Protein AF-A0A0B7BDD9-F1 (afdb_monomer)

Foldseek 3Di:
DPDPVVVVVVVVVVVCVVPQDDVQDPPDDDLCDPVLVVLVVLLVVLVVVCVVPVDPVSVVSNVVSVVVSVVSSVVSNVVSVCVRPVVD

Nearest PDB structures (foldseek):
  2ic6-assembly1_A  TM=5.319E-01  e=2.901E+00  Orthohantavirus sinnombreense
  8glt-assembly1_0  TM=6.213E-01  e=7.617E+00  synthetic construct
  4fi5-assembly1_A  TM=5.443E-01  e=7.617E+00  Hantaan virus 76-118
  8wtc-assembly2_D  TM=3.677E-01  e=8.594E+00  Bacillus subtilis subsp. subtilis str. 168

Structure (mmCIF, N/CA/C/O backbone):
data_AF-A0A0B7BDD9-F1
#
_entry.id   AF-A0A0B7BDD9-F1
#
loop_
_atom_site.group_PDB
_atom_site.id
_atom_site.type_symbol
_atom_site.label_atom_id
_atom_site.label_alt_id
_atom_site.label_comp_id
_atom_site.label_asym_id
_atom_site.label_entity_id
_atom_site.label_seq_id
_atom_site.pdbx_PDB_ins_code
_atom_site.Cartn_x
_atom_site.Cartn_y
_atom_site.Cartn_z
_atom_site.occupancy
_atom_site.B_iso_or_equiv
_atom_site.auth_seq_id
_atom_site.auth_comp_id
_atom_site.auth_asym_id
_atom_site.auth_atom_id
_atom_site.pdbx_PDB_model_num
ATOM 1 N N . MET A 1 1 ? -20.601 2.017 -29.329 1.00 56.62 1 MET A N 1
ATOM 2 C CA . MET A 1 1 ? -20.226 1.950 -27.901 1.00 56.62 1 MET A CA 1
ATOM 3 C C . MET A 1 1 ? -18.842 1.339 -27.805 1.00 56.62 1 MET A C 1
ATOM 5 O O . MET A 1 1 ? -18.653 0.247 -28.330 1.00 56.62 1 MET A O 1
ATOM 9 N N . ARG A 1 2 ? -17.863 2.047 -27.228 1.00 63.25 2 ARG A N 1
ATOM 10 C CA . ARG A 1 2 ? -16.596 1.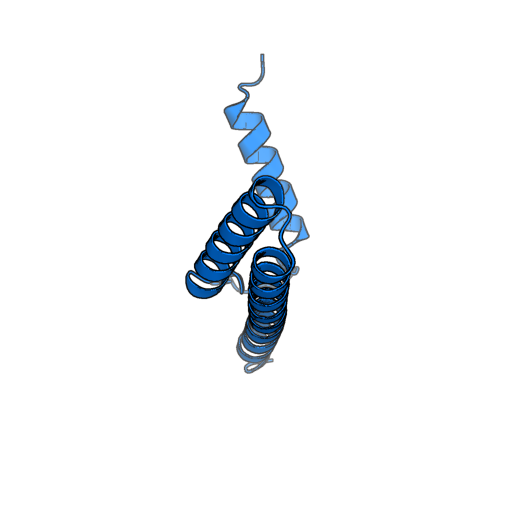412 -26.837 1.00 63.25 2 ARG A CA 1
ATOM 11 C C . ARG A 1 2 ? -16.913 0.453 -25.689 1.00 63.25 2 ARG A C 1
ATOM 13 O O . ARG A 1 2 ? -17.766 0.763 -24.862 1.00 63.25 2 ARG A O 1
ATOM 20 N N . SER A 1 3 ? -16.340 -0.750 -25.704 1.00 85.38 3 SER A N 1
ATOM 21 C CA . SER A 1 3 ? -16.579 -1.681 -24.602 1.00 85.38 3 SER A CA 1
ATOM 22 C C . SER A 1 3 ? -15.825 -1.181 -23.374 1.00 85.38 3 SER A C 1
ATOM 24 O O . SER A 1 3 ? -14.683 -0.736 -23.481 1.00 85.38 3 SER A O 1
ATOM 26 N N . LEU A 1 4 ? -16.459 -1.282 -22.210 1.00 87.19 4 LEU A N 1
ATOM 27 C CA . LEU A 1 4 ? -15.890 -0.848 -20.932 1.00 87.19 4 LEU A CA 1
ATOM 28 C C . LEU A 1 4 ? -14.547 -1.547 -20.639 1.00 87.19 4 LEU A C 1
ATOM 30 O O . LEU A 1 4 ? -13.623 -0.954 -20.095 1.00 87.19 4 LEU A O 1
ATOM 34 N N . ALA A 1 5 ? -14.399 -2.789 -21.109 1.00 85.81 5 ALA A N 1
ATOM 35 C CA . ALA A 1 5 ? -13.147 -3.538 -21.049 1.00 85.81 5 ALA A CA 1
ATOM 36 C C . ALA A 1 5 ? -12.018 -2.900 -21.879 1.00 85.81 5 ALA A C 1
ATOM 38 O O . ALA A 1 5 ? -10.865 -2.923 -21.458 1.00 85.81 5 ALA A O 1
ATOM 39 N N . LYS A 1 6 ? -12.332 -2.320 -23.046 1.00 87.94 6 LYS A N 1
ATOM 40 C CA . LYS A 1 6 ? -11.344 -1.638 -23.895 1.00 87.94 6 LYS A CA 1
ATOM 41 C C . LYS A 1 6 ? -10.834 -0.358 -23.240 1.00 87.94 6 LYS A C 1
ATOM 43 O O . LYS A 1 6 ? -9.635 -0.113 -23.257 1.00 87.94 6 LYS A O 1
ATOM 48 N N . GLU A 1 7 ? -11.735 0.413 -22.640 1.00 92.06 7 GLU A N 1
ATOM 49 C CA . GLU A 1 7 ? -11.390 1.661 -21.949 1.00 92.06 7 GLU A CA 1
ATOM 50 C C . GLU A 1 7 ? -10.549 1.397 -20.696 1.00 92.06 7 GLU A C 1
ATOM 52 O O . GLU A 1 7 ? -9.556 2.082 -20.462 1.00 92.06 7 GLU A O 1
ATOM 57 N N . LEU A 1 8 ? -10.882 0.348 -19.936 1.00 90.56 8 LEU A N 1
ATOM 58 C CA . LEU A 1 8 ? -10.082 -0.074 -18.788 1.00 90.56 8 LEU A CA 1
ATOM 59 C C . LEU A 1 8 ? -8.676 -0.522 -19.211 1.00 90.56 8 LEU A C 1
ATOM 61 O O . LEU A 1 8 ? -7.693 -0.142 -18.580 1.00 90.56 8 LEU A O 1
ATOM 65 N N . LEU A 1 9 ? -8.569 -1.300 -20.292 1.00 91.69 9 LEU A N 1
ATOM 66 C CA . LEU A 1 9 ? -7.278 -1.750 -20.809 1.00 91.69 9 LEU A CA 1
ATOM 67 C C . LEU A 1 9 ? -6.413 -0.566 -21.270 1.00 91.69 9 LEU A C 1
ATOM 69 O O . LEU A 1 9 ? -5.229 -0.511 -20.947 1.00 91.69 9 LEU A O 1
ATOM 73 N N . GLU A 1 10 ? -6.999 0.399 -21.983 1.00 91.56 10 GLU A N 1
ATOM 74 C CA . GLU A 1 10 ? -6.308 1.626 -22.401 1.00 91.56 10 GLU A CA 1
ATOM 75 C C . GLU A 1 10 ? -5.832 2.447 -21.196 1.00 91.56 10 GLU A C 1
ATOM 77 O O . GLU A 1 10 ? -4.680 2.880 -21.174 1.00 91.56 10 GLU A O 1
ATOM 82 N N . ALA A 1 11 ? -6.668 2.601 -20.165 1.00 89.12 11 ALA A N 1
ATOM 83 C CA . ALA A 1 11 ? -6.298 3.307 -18.940 1.00 89.12 11 ALA A CA 1
ATOM 84 C C . ALA A 1 11 ? -5.131 2.624 -18.205 1.00 89.12 11 ALA A C 1
ATOM 86 O O . ALA A 1 11 ? -4.190 3.299 -17.786 1.00 89.12 11 ALA A O 1
ATOM 87 N N . ILE A 1 12 ? -5.148 1.289 -18.108 1.00 85.56 12 ILE A N 1
ATOM 88 C CA . ILE A 1 12 ? -4.055 0.507 -17.512 1.00 85.56 12 ILE A CA 1
ATOM 89 C C . ILE A 1 12 ? -2.761 0.687 -18.312 1.00 85.56 12 ILE A C 1
ATOM 91 O O . ILE A 1 12 ? -1.705 0.899 -17.721 1.00 85.56 12 ILE A O 1
ATOM 95 N N . LEU A 1 13 ? -2.821 0.642 -19.647 1.00 82.62 13 LEU A N 1
ATOM 96 C CA . LEU A 1 13 ? -1.641 0.809 -20.502 1.00 82.62 13 LEU A CA 1
ATOM 97 C C . LEU A 1 13 ? -1.035 2.215 -20.396 1.00 82.62 13 LEU A C 1
ATOM 99 O O . LEU A 1 13 ? 0.189 2.352 -20.380 1.00 82.62 13 LEU A O 1
ATOM 103 N N . ILE A 1 14 ? -1.870 3.253 -20.301 1.00 85.19 14 ILE A N 1
ATOM 104 C CA . ILE A 1 14 ? -1.418 4.636 -20.095 1.00 85.19 14 ILE A CA 1
ATOM 105 C C . ILE A 1 14 ? -0.758 4.772 -18.721 1.00 85.19 14 ILE A C 1
ATOM 107 O O . ILE A 1 14 ? 0.384 5.223 -18.641 1.00 85.19 14 ILE A O 1
ATOM 111 N N . ALA A 1 15 ? -1.423 4.303 -17.662 1.00 81.19 15 ALA A N 1
ATOM 112 C CA . ALA A 1 15 ? -0.890 4.351 -16.305 1.00 81.19 15 ALA A CA 1
ATOM 113 C C . ALA A 1 15 ? 0.438 3.590 -16.190 1.00 81.19 15 ALA A C 1
ATOM 115 O O . ALA A 1 15 ? 1.396 4.105 -15.616 1.00 81.19 15 ALA A O 1
ATOM 116 N N . ALA A 1 16 ? 0.532 2.401 -16.792 1.00 75.19 16 ALA A N 1
ATOM 117 C CA . ALA A 1 16 ? 1.760 1.614 -16.845 1.00 75.19 16 ALA A CA 1
ATOM 118 C C . ALA A 1 16 ? 2.874 2.357 -17.596 1.00 75.19 16 ALA A C 1
ATOM 120 O O . ALA A 1 16 ? 4.004 2.415 -17.124 1.00 75.19 16 ALA A O 1
ATOM 121 N N . ARG A 1 17 ? 2.572 2.985 -18.737 1.00 69.25 17 ARG A N 1
ATOM 122 C CA . ARG A 1 17 ? 3.554 3.767 -19.502 1.00 69.25 17 ARG A CA 1
ATOM 123 C C . ARG A 1 17 ? 4.086 4.980 -18.731 1.00 69.25 17 ARG A C 1
ATOM 125 O O . ARG A 1 17 ? 5.229 5.374 -18.952 1.00 69.25 17 ARG A O 1
ATOM 132 N N . GLU A 1 18 ? 3.268 5.594 -17.882 1.00 73.81 18 GLU A N 1
ATOM 133 C CA . GLU A 1 18 ? 3.661 6.746 -17.061 1.00 73.81 18 GLU A CA 1
ATOM 134 C C . GLU A 1 18 ? 4.416 6.343 -15.789 1.00 73.81 18 GLU A C 1
ATOM 136 O O . GLU A 1 18 ? 5.315 7.062 -15.355 1.00 73.81 18 GLU A O 1
ATOM 141 N N . THR A 1 19 ? 4.081 5.191 -15.207 1.00 68.06 19 THR A N 1
ATOM 142 C CA . THR A 1 19 ? 4.705 4.691 -13.971 1.00 68.06 19 THR A CA 1
ATOM 143 C C . THR A 1 19 ? 5.969 3.869 -14.211 1.00 68.06 19 THR A C 1
ATOM 145 O O . THR A 1 19 ? 6.861 3.873 -13.362 1.00 68.06 19 THR A O 1
ATOM 148 N N . ILE A 1 20 ? 6.091 3.190 -15.357 1.00 64.12 20 ILE A N 1
ATOM 149 C CA . ILE A 1 20 ? 7.319 2.496 -15.756 1.00 64.12 20 ILE A CA 1
ATOM 150 C C . ILE A 1 20 ? 8.333 3.551 -16.236 1.00 64.12 20 ILE A C 1
ATOM 152 O O . ILE A 1 20 ? 8.067 4.259 -17.210 1.00 64.12 20 ILE A O 1
ATOM 156 N N . PRO A 1 21 ? 9.515 3.671 -15.602 1.00 60.22 21 PRO A N 1
ATOM 157 C CA . PRO A 1 21 ? 10.523 4.646 -16.008 1.00 60.22 21 PRO A CA 1
ATOM 158 C C . PRO A 1 21 ? 10.923 4.463 -17.479 1.00 60.22 21 PRO A C 1
ATOM 160 O O . PRO A 1 21 ? 11.203 3.348 -17.925 1.00 60.22 21 PRO A O 1
ATOM 163 N N . ARG A 1 22 ? 10.987 5.556 -18.250 1.00 59.59 22 ARG A N 1
ATOM 164 C CA . ARG A 1 22 ? 11.483 5.513 -19.637 1.00 59.59 22 ARG A CA 1
ATOM 165 C C . ARG A 1 22 ? 12.934 5.012 -19.631 1.00 59.59 22 ARG A C 1
ATOM 167 O O . ARG A 1 22 ? 13.772 5.607 -18.965 1.00 59.59 22 ARG A O 1
ATOM 174 N N . GLY A 1 23 ? 13.209 3.923 -20.353 1.00 59.59 23 GLY A N 1
ATOM 175 C CA . GLY A 1 23 ? 14.502 3.220 -20.314 1.00 59.59 23 GLY A CA 1
ATOM 176 C C . GLY A 1 23 ? 14.526 1.971 -19.423 1.00 59.59 23 GLY A C 1
ATOM 177 O O . GLY A 1 23 ? 15.570 1.338 -19.299 1.00 59.59 23 GLY A O 1
ATOM 178 N N . ALA A 1 24 ? 13.397 1.585 -18.820 1.00 56.31 24 ALA A N 1
ATOM 179 C CA . ALA A 1 24 ? 13.293 0.325 -18.096 1.00 56.31 24 ALA A CA 1
ATOM 180 C C . ALA A 1 24 ? 13.552 -0.877 -19.021 1.00 56.31 24 ALA A C 1
ATOM 182 O O . ALA A 1 24 ? 13.055 -0.946 -20.149 1.00 56.31 24 ALA A O 1
ATOM 183 N N . ARG A 1 25 ? 14.350 -1.824 -18.521 1.00 60.81 25 ARG A N 1
ATOM 184 C CA . ARG A 1 25 ? 14.688 -3.075 -19.203 1.00 60.81 25 ARG A CA 1
ATOM 185 C C . ARG A 1 25 ? 13.419 -3.882 -19.532 1.00 60.81 25 ARG A C 1
ATOM 187 O O . ARG A 1 25 ? 12.399 -3.750 -18.858 1.00 60.81 25 ARG A O 1
ATOM 194 N N . LYS A 1 26 ? 13.476 -4.723 -20.575 1.00 61.50 26 LYS A N 1
ATOM 195 C CA . LYS A 1 26 ? 12.337 -5.545 -21.050 1.00 61.50 26 LYS A CA 1
ATOM 196 C C . LYS A 1 26 ? 11.753 -6.479 -19.976 1.00 61.50 26 LYS A C 1
ATOM 198 O O . LYS A 1 26 ? 10.614 -6.905 -20.108 1.00 61.50 26 LYS A O 1
ATOM 203 N N . ASP A 1 27 ? 12.524 -6.777 -18.941 1.00 66.19 27 ASP A N 1
ATOM 204 C CA . ASP A 1 27 ? 12.224 -7.615 -17.779 1.00 66.19 27 ASP A CA 1
ATOM 205 C C . ASP A 1 27 ? 11.894 -6.795 -16.517 1.00 66.19 27 ASP A C 1
ATOM 207 O O . ASP A 1 27 ? 12.060 -7.275 -15.398 1.00 66.19 27 ASP A O 1
ATOM 211 N N . TYR A 1 28 ? 11.433 -5.546 -16.667 1.00 64.50 28 TYR A N 1
ATOM 212 C CA . TYR A 1 28 ? 11.038 -4.709 -15.533 1.00 64.50 28 TYR A CA 1
ATOM 213 C C . TYR A 1 28 ? 9.990 -5.414 -14.661 1.00 64.50 28 TYR A C 1
ATOM 215 O O . TYR A 1 28 ? 8.818 -5.507 -15.024 1.00 64.50 28 TYR A O 1
ATOM 223 N N . ASN A 1 29 ? 10.413 -5.849 -13.473 1.00 66.94 29 ASN A N 1
ATOM 224 C CA . ASN A 1 29 ? 9.508 -6.296 -12.426 1.00 66.94 29 ASN A CA 1
ATOM 225 C C . ASN A 1 29 ? 9.176 -5.105 -11.507 1.00 66.94 29 ASN A C 1
ATOM 227 O O . ASN A 1 29 ? 10.104 -4.442 -11.017 1.00 66.94 29 ASN A O 1
ATOM 231 N N . PRO A 1 30 ? 7.897 -4.758 -11.289 1.00 74.50 30 PRO A N 1
ATOM 232 C CA . PRO A 1 30 ? 7.517 -3.745 -10.311 1.00 74.50 30 PRO A CA 1
ATOM 233 C C . PRO A 1 30 ? 8.028 -4.107 -8.911 1.00 74.50 30 PRO A C 1
ATOM 235 O O . PRO A 1 30 ? 8.140 -5.277 -8.565 1.00 74.50 30 PRO A O 1
ATOM 238 N N . TYR A 1 31 ? 8.283 -3.104 -8.067 1.00 79.38 31 TYR A N 1
ATOM 239 C CA . TYR A 1 31 ? 8.613 -3.347 -6.653 1.00 79.38 31 TYR A CA 1
ATOM 240 C C . TYR A 1 31 ? 7.417 -3.894 -5.851 1.00 79.38 31 TYR A C 1
ATOM 242 O O . TYR A 1 31 ? 7.553 -4.250 -4.683 1.00 79.38 31 TYR A O 1
ATOM 250 N N . TRP A 1 32 ? 6.231 -3.915 -6.466 1.00 84.19 32 TRP A N 1
ATOM 251 C CA . TRP A 1 32 ? 4.999 -4.421 -5.884 1.00 84.19 32 TRP A CA 1
ATOM 252 C C . TRP A 1 32 ? 4.978 -5.952 -5.936 1.00 84.19 32 TRP A C 1
ATOM 254 O O . TRP A 1 32 ? 4.466 -6.560 -6.875 1.00 84.19 32 TRP A O 1
ATOM 264 N N . MET A 1 33 ? 5.592 -6.563 -4.927 1.00 86.12 33 MET A N 1
ATOM 265 C CA . MET A 1 33 ? 5.697 -8.014 -4.776 1.00 86.12 33 MET A CA 1
ATOM 266 C C . MET A 1 33 ? 4.511 -8.583 -3.983 1.00 86.12 33 MET A C 1
ATOM 268 O O . MET A 1 33 ? 3.787 -7.849 -3.308 1.00 86.12 33 MET A O 1
ATOM 272 N N . ALA A 1 34 ? 4.345 -9.911 -4.003 1.00 88.00 34 ALA A N 1
ATOM 273 C CA . ALA A 1 34 ? 3.300 -10.608 -3.241 1.00 88.00 34 ALA A CA 1
ATOM 274 C C . ALA A 1 34 ? 3.324 -10.277 -1.733 1.00 88.00 34 ALA A C 1
ATOM 276 O O . ALA A 1 34 ? 2.282 -10.241 -1.086 1.00 88.00 34 ALA A O 1
ATOM 277 N N . GLU A 1 35 ? 4.504 -9.988 -1.182 1.00 88.12 35 GLU A N 1
ATOM 278 C CA . GLU A 1 35 ? 4.675 -9.574 0.215 1.00 88.12 35 GLU A CA 1
ATOM 279 C C . GLU A 1 35 ? 4.076 -8.189 0.493 1.00 88.12 35 GLU A C 1
ATOM 281 O O . GLU A 1 35 ? 3.391 -8.006 1.499 1.00 88.12 35 GLU A O 1
ATOM 286 N N . VAL A 1 36 ? 4.270 -7.232 -0.423 1.00 91.62 36 VAL A N 1
ATOM 287 C CA . VAL A 1 36 ? 3.669 -5.893 -0.337 1.00 91.62 36 VAL A CA 1
ATOM 288 C C . VAL A 1 36 ? 2.152 -5.996 -0.463 1.00 91.62 36 VAL A C 1
ATOM 290 O O . VAL A 1 36 ? 1.441 -5.398 0.340 1.00 91.62 36 VAL A O 1
ATOM 293 N N . GLN A 1 37 ? 1.659 -6.816 -1.399 1.00 92.62 37 GLN A N 1
ATOM 294 C CA . GLN A 1 37 ? 0.222 -7.045 -1.562 1.00 92.62 37 GLN A CA 1
ATOM 295 C C . GLN A 1 37 ? 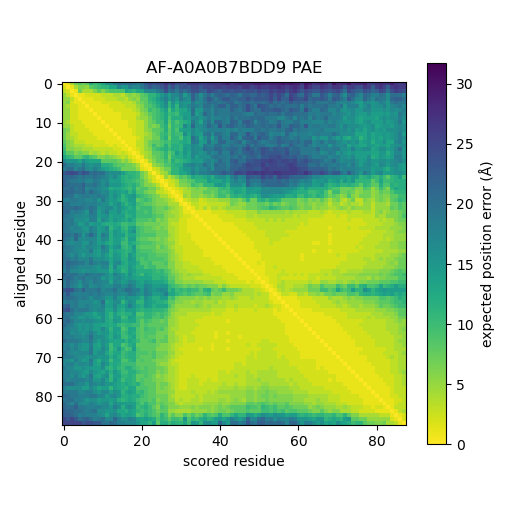-0.405 -7.629 -0.294 1.00 92.62 37 GLN A C 1
ATOM 297 O O . GLN A 1 37 ? -1.434 -7.142 0.158 1.00 92.62 37 GLN A O 1
ATOM 302 N N . LYS A 1 38 ? 0.241 -8.620 0.329 1.00 95.06 38 LYS A N 1
ATOM 303 C CA . LYS A 1 38 ? -0.240 -9.193 1.589 1.00 95.06 38 LYS A CA 1
ATOM 304 C C . LYS A 1 38 ? -0.347 -8.135 2.693 1.00 95.06 38 LYS A C 1
ATOM 306 O O . LYS A 1 38 ? -1.318 -8.128 3.439 1.00 95.06 38 LYS A O 1
ATOM 311 N N . LEU A 1 39 ? 0.635 -7.238 2.800 1.00 94.88 39 LEU A N 1
ATOM 312 C CA . LEU A 1 39 ? 0.602 -6.159 3.792 1.00 94.88 39 LEU A CA 1
ATOM 313 C C . LEU A 1 39 ? -0.473 -5.108 3.494 1.00 94.88 39 LEU A C 1
ATOM 315 O O . LEU A 1 39 ? -1.009 -4.529 4.437 1.00 94.88 39 LEU A O 1
ATOM 319 N N . GLU A 1 40 ? -0.781 -4.860 2.221 1.00 95.81 40 GLU A N 1
ATOM 320 C CA . GLU A 1 40 ? -1.904 -4.009 1.813 1.00 95.81 40 GLU A CA 1
ATOM 321 C C . GLU A 1 40 ? -3.246 -4.655 2.194 1.00 95.81 40 GLU A C 1
ATOM 323 O O . GLU A 1 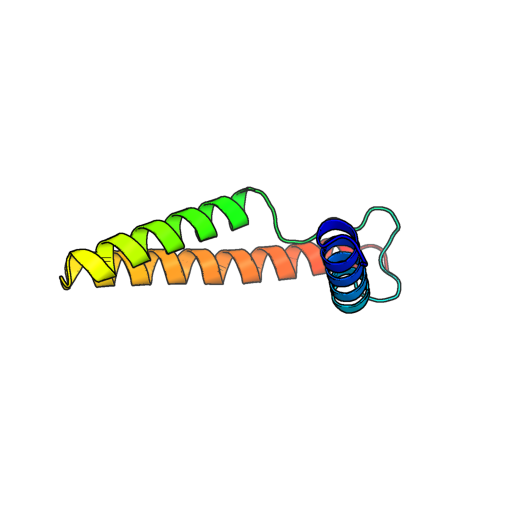40 ? -4.105 -3.996 2.780 1.00 95.81 40 GLU A O 1
ATOM 328 N N . ASP A 1 41 ? -3.400 -5.961 1.964 1.00 96.38 41 ASP A N 1
ATOM 329 C CA . ASP A 1 41 ? -4.603 -6.708 2.345 1.00 96.38 41 ASP A CA 1
ATOM 330 C C . ASP A 1 41 ? -4.789 -6.729 3.878 1.00 96.38 41 ASP A C 1
ATOM 332 O O . ASP A 1 41 ? -5.888 -6.479 4.383 1.00 96.38 41 AS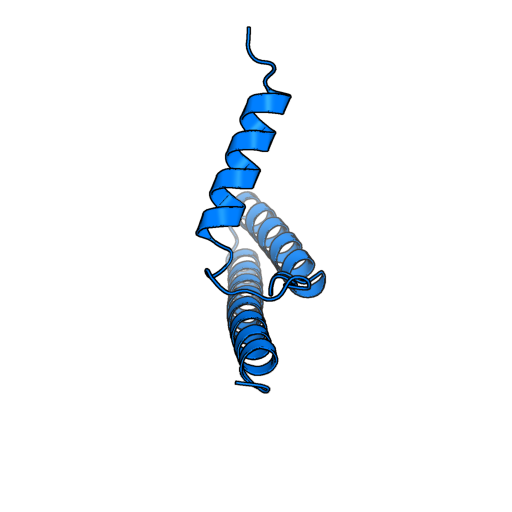P A O 1
ATOM 336 N N . ASP A 1 42 ? -3.706 -6.957 4.632 1.00 95.31 42 ASP A N 1
ATOM 337 C CA . ASP A 1 42 ? -3.694 -6.906 6.101 1.00 95.31 42 ASP A CA 1
ATOM 338 C C . ASP A 1 42 ? -4.047 -5.497 6.619 1.00 95.31 42 ASP A C 1
ATOM 340 O O . ASP A 1 42 ? -4.756 -5.344 7.620 1.00 95.31 42 ASP A O 1
ATOM 344 N N . LEU A 1 43 ? -3.563 -4.448 5.943 1.00 96.31 43 LEU A N 1
ATOM 345 C CA . LEU A 1 43 ? -3.864 -3.057 6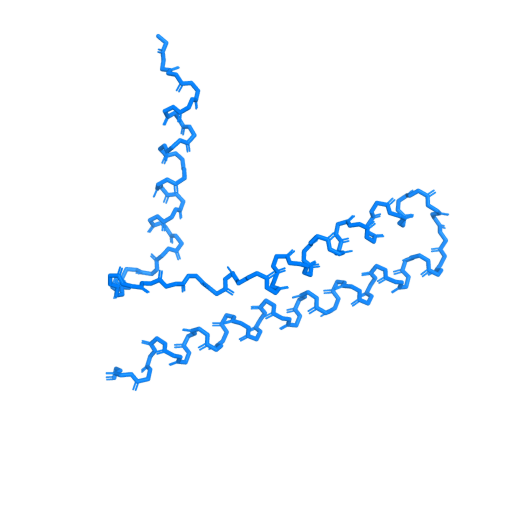.276 1.00 96.31 43 LEU A CA 1
ATOM 346 C C . LEU A 1 43 ? -5.344 -2.731 6.049 1.00 96.31 43 LEU A C 1
ATOM 348 O O . LEU A 1 43 ? -5.975 -2.116 6.913 1.00 96.31 43 LEU A O 1
ATOM 352 N N . GLU A 1 44 ? -5.898 -3.154 4.916 1.00 96.19 44 GLU A N 1
ATOM 353 C CA . GLU A 1 44 ? -7.309 -2.969 4.581 1.00 96.19 44 GLU A CA 1
ATOM 354 C C . GLU A 1 44 ? -8.219 -3.735 5.552 1.00 96.19 44 GLU A C 1
ATOM 356 O O . GLU A 1 44 ? -9.237 -3.203 6.007 1.00 96.19 44 GLU A O 1
ATOM 361 N N . LEU A 1 45 ? -7.837 -4.952 5.954 1.00 95.50 45 LEU A N 1
ATOM 362 C CA . LEU A 1 45 ? -8.554 -5.698 6.987 1.00 95.50 45 LEU A CA 1
ATOM 363 C C . LEU A 1 45 ? -8.544 -4.944 8.325 1.00 95.50 45 LEU A C 1
ATOM 365 O O . LEU A 1 45 ? -9.609 -4.684 8.892 1.00 95.50 45 LEU A O 1
ATOM 369 N N . ALA A 1 46 ? -7.367 -4.521 8.794 1.00 93.69 46 ALA A N 1
ATOM 370 C CA . ALA A 1 46 ? -7.226 -3.786 10.051 1.00 93.69 46 ALA A CA 1
ATOM 371 C C . ALA A 1 46 ? -7.994 -2.453 10.037 1.00 93.69 46 ALA A C 1
ATOM 373 O O . ALA A 1 46 ? -8.547 -2.027 11.057 1.00 93.69 46 ALA A O 1
ATOM 374 N N . ARG A 1 47 ? -8.067 -1.794 8.874 1.00 95.75 47 ARG A N 1
ATOM 375 C CA . ARG A 1 47 ? -8.877 -0.592 8.674 1.00 95.75 47 ARG A CA 1
ATOM 376 C C . ARG A 1 47 ? -10.362 -0.891 8.872 1.00 95.75 47 ARG A C 1
ATOM 378 O O . ARG A 1 47 ? -10.998 -0.229 9.690 1.00 95.75 47 ARG A O 1
ATOM 385 N N . ARG A 1 48 ? -10.901 -1.907 8.190 1.00 95.62 48 ARG A N 1
ATOM 386 C CA . ARG A 1 48 ? -12.317 -2.309 8.311 1.00 95.62 48 ARG A CA 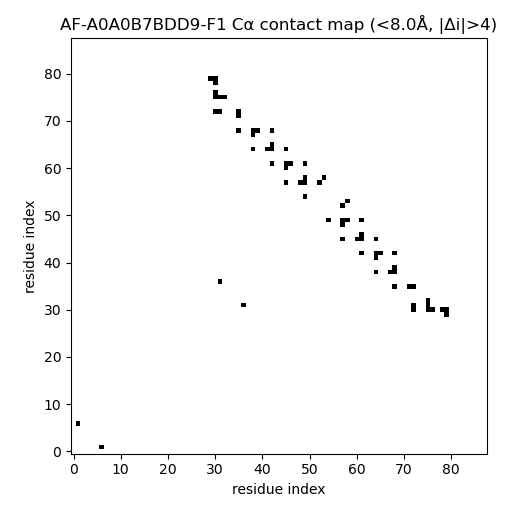1
ATOM 387 C C . ARG A 1 48 ? -12.686 -2.706 9.735 1.00 95.62 48 ARG A C 1
ATOM 389 O O . ARG A 1 48 ? -13.779 -2.394 10.201 1.00 95.62 48 ARG A O 1
ATOM 396 N N . GLU A 1 49 ? -11.795 -3.403 10.430 1.00 93.06 49 GLU A N 1
ATOM 397 C CA . GLU A 1 49 ? -11.991 -3.767 11.835 1.00 93.06 49 GLU A CA 1
ATOM 398 C C . GLU A 1 49 ? -12.010 -2.538 12.744 1.00 93.06 49 GLU A C 1
ATOM 400 O O . GLU A 1 49 ? -12.866 -2.436 13.621 1.00 93.06 49 GLU A O 1
ATOM 405 N N . THR A 1 50 ? -11.123 -1.571 12.501 1.00 93.69 50 THR A N 1
ATOM 406 C CA . THR A 1 50 ? -11.076 -0.317 13.266 1.00 93.69 50 THR A CA 1
ATOM 407 C C . THR A 1 50 ? -12.318 0.538 13.038 1.00 93.69 50 THR A C 1
ATOM 409 O O . THR A 1 50 ? -12.883 1.061 13.998 1.00 93.69 50 THR A O 1
ATOM 412 N N . GLU A 1 51 ? -12.776 0.652 11.789 1.00 92.88 51 GLU A N 1
ATOM 413 C CA . GLU A 1 51 ? -14.000 1.379 11.432 1.00 92.88 51 GLU A CA 1
ATOM 414 C C . GLU A 1 51 ? -15.237 0.786 12.130 1.00 92.88 51 GLU A C 1
ATOM 416 O O . GLU A 1 51 ? -16.112 1.536 12.564 1.00 92.88 51 GLU A O 1
ATOM 421 N N . LYS A 1 52 ? -15.284 -0.544 12.298 1.00 93.19 52 LYS A N 1
ATOM 422 C CA . LYS A 1 52 ? -16.372 -1.247 12.998 1.00 93.19 52 LYS A CA 1
ATOM 423 C C . LYS A 1 52 ? -16.274 -1.157 14.519 1.00 93.19 52 LYS A C 1
ATOM 425 O O . LYS A 1 52 ? -17.273 -0.888 15.175 1.00 93.19 52 LYS A O 1
ATOM 430 N N . ALA A 1 53 ? -15.102 -1.443 15.085 1.00 91.38 53 ALA A N 1
ATOM 431 C CA . ALA A 1 53 ? -14.931 -1.576 16.530 1.00 91.38 53 ALA A CA 1
ATOM 432 C C . ALA A 1 53 ? -14.825 -0.223 17.245 1.00 91.38 53 ALA A C 1
ATOM 434 O O . ALA A 1 53 ? -15.166 -0.136 18.422 1.00 91.38 53 ALA A O 1
ATOM 435 N N . GLN A 1 54 ? -14.314 0.812 16.562 1.00 85.81 54 GLN A N 1
ATOM 436 C CA . GLN A 1 54 ? -14.095 2.162 17.103 1.00 85.81 54 GLN A CA 1
ATOM 437 C C . GLN A 1 54 ? -13.340 2.181 18.449 1.00 85.81 54 GLN A C 1
ATOM 439 O O . GLN A 1 54 ? -13.490 3.093 19.261 1.00 85.81 54 GLN A O 1
ATOM 444 N N . ALA A 1 55 ? -12.493 1.176 18.688 1.00 90.25 55 ALA A N 1
ATOM 445 C CA . ALA A 1 55 ? -11.768 0.987 19.938 1.00 90.25 55 ALA A CA 1
ATOM 446 C C . ALA A 1 55 ? -10.292 1.392 19.805 1.00 90.25 55 ALA A C 1
ATOM 448 O O . ALA A 1 55 ? -9.667 1.232 18.751 1.00 90.25 55 ALA A O 1
ATOM 449 N N . VAL A 1 56 ? -9.684 1.844 20.905 1.00 89.62 56 VAL A N 1
ATOM 450 C CA . VAL A 1 56 ? -8.266 2.258 20.946 1.00 89.62 56 VAL A CA 1
ATOM 451 C C . VAL A 1 56 ? -7.321 1.116 20.552 1.00 89.62 56 VAL A C 1
ATOM 453 O O . VAL A 1 56 ? -6.336 1.336 19.844 1.00 89.62 56 VAL A O 1
ATOM 456 N N . THR A 1 57 ? -7.637 -0.115 20.954 1.00 91.50 57 THR A N 1
ATOM 457 C CA . THR A 1 57 ? -6.873 -1.324 20.609 1.00 91.50 57 THR A CA 1
ATOM 458 C C . THR A 1 57 ? -6.894 -1.606 19.106 1.00 91.50 57 THR A C 1
ATOM 460 O O . THR A 1 57 ? -5.833 -1.802 18.517 1.00 91.50 57 THR A O 1
ATOM 463 N N . SER A 1 58 ? -8.066 -1.525 18.465 1.00 88.56 58 SER A N 1
ATOM 464 C CA . SER A 1 58 ? -8.206 -1.687 17.008 1.00 88.56 58 SER A CA 1
ATOM 465 C C . SER A 1 58 ? -7.433 -0.615 16.230 1.00 88.56 58 SER A C 1
ATOM 467 O O . SER A 1 58 ? -6.639 -0.939 15.351 1.00 88.56 58 SER A O 1
ATOM 469 N N . ASN A 1 59 ? -7.516 0.651 16.656 1.00 92.88 59 ASN A N 1
ATOM 470 C CA . ASN A 1 59 ? -6.755 1.742 16.042 1.00 92.88 59 ASN A CA 1
ATOM 471 C C . ASN A 1 59 ? -5.234 1.557 16.210 1.00 92.88 59 ASN A C 1
ATOM 473 O O . ASN A 1 59 ? -4.447 1.912 15.334 1.00 92.88 59 ASN A O 1
ATOM 477 N N . THR A 1 60 ? -4.800 0.973 17.329 1.00 95.19 60 THR A N 1
ATOM 478 C CA . THR A 1 60 ? -3.385 0.648 17.555 1.00 95.19 60 THR A CA 1
ATOM 479 C C . THR A 1 60 ? -2.917 -0.435 16.584 1.00 95.19 60 THR A C 1
ATOM 481 O O . THR A 1 60 ? -1.874 -0.269 15.953 1.00 95.19 60 THR A O 1
ATOM 484 N N . ALA A 1 61 ? -3.708 -1.497 16.397 1.00 92.56 61 ALA A N 1
ATOM 485 C CA . ALA A 1 61 ? -3.425 -2.552 15.425 1.00 92.56 61 ALA A CA 1
ATOM 486 C C . ALA A 1 61 ? -3.360 -2.007 13.986 1.00 92.56 61 ALA A C 1
ATOM 488 O O . ALA A 1 61 ? -2.390 -2.279 13.276 1.00 92.56 61 ALA A O 1
ATOM 489 N N . TYR A 1 62 ? -4.308 -1.151 13.593 1.00 94.88 62 TYR A N 1
ATOM 490 C CA . TYR A 1 62 ? -4.287 -0.467 12.297 1.00 94.88 62 TYR A CA 1
AT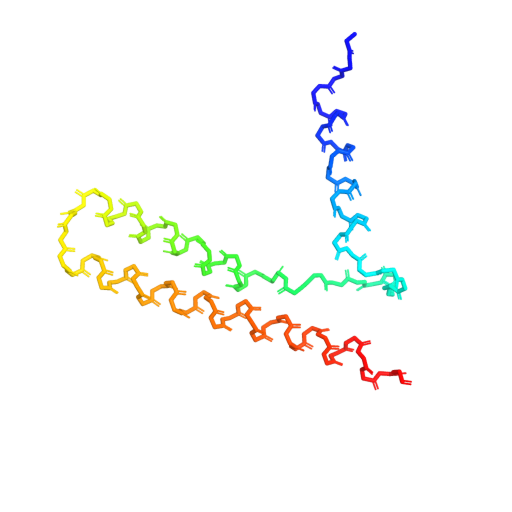OM 491 C C . TYR A 1 62 ? -3.025 0.381 12.103 1.00 94.88 62 TYR A C 1
ATOM 493 O O . TYR A 1 62 ? -2.353 0.270 11.079 1.00 94.88 62 TYR A O 1
ATOM 501 N N . LYS A 1 63 ? -2.629 1.182 13.101 1.00 95.94 63 LYS A N 1
ATOM 502 C CA . LYS A 1 63 ? -1.393 1.980 13.023 1.00 95.94 63 LYS A CA 1
ATOM 503 C C . LYS A 1 63 ? -0.142 1.111 12.882 1.00 95.94 63 LYS A C 1
ATOM 505 O O . LYS A 1 63 ? 0.773 1.485 12.149 1.00 95.94 63 LYS A O 1
ATOM 510 N N . VAL A 1 64 ? -0.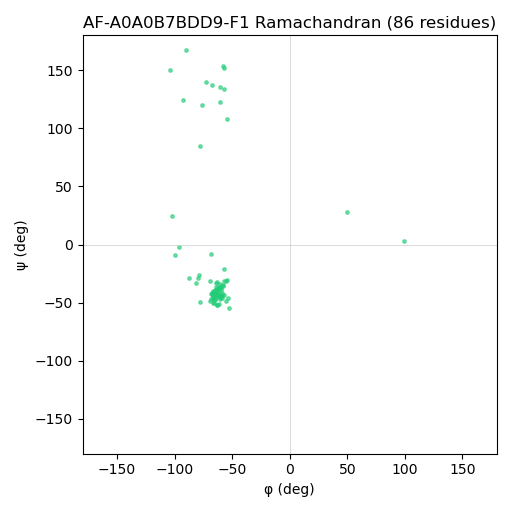098 -0.044 13.550 1.00 96.00 64 VAL A N 1
ATOM 511 C CA . VAL A 1 64 ? 0.998 -1.015 13.408 1.00 96.00 64 VAL A CA 1
ATOM 512 C C . VAL A 1 64 ? 1.027 -1.603 11.996 1.00 96.00 64 VAL A C 1
ATOM 514 O O . VAL A 1 64 ? 2.097 -1.635 11.385 1.00 96.00 64 VAL A O 1
ATOM 517 N N . ALA A 1 65 ? -0.120 -2.022 11.455 1.00 94.88 65 ALA A N 1
ATOM 518 C CA . ALA A 1 65 ? -0.226 -2.517 10.081 1.00 94.88 65 ALA A CA 1
ATOM 519 C C . ALA A 1 65 ? 0.217 -1.447 9.067 1.00 94.88 65 ALA A C 1
ATOM 521 O O . ALA A 1 65 ? 1.064 -1.711 8.214 1.00 94.88 65 ALA A O 1
ATOM 522 N N . ALA A 1 66 ? -0.238 -0.203 9.240 1.00 96.00 66 ALA A N 1
ATOM 523 C CA . ALA A 1 66 ? 0.117 0.920 8.374 1.00 96.00 66 ALA A CA 1
ATOM 524 C C . ALA A 1 66 ? 1.622 1.222 8.401 1.00 96.00 66 ALA A C 1
ATOM 526 O O . ALA A 1 66 ? 2.232 1.494 7.364 1.00 96.00 66 ALA A O 1
ATOM 527 N N . ALA A 1 67 ? 2.247 1.156 9.581 1.00 96.69 67 ALA A N 1
ATOM 528 C CA . ALA A 1 67 ? 3.685 1.351 9.727 1.00 96.69 67 ALA A CA 1
ATOM 529 C C . ALA A 1 67 ? 4.490 0.249 9.019 1.00 96.69 67 ALA A C 1
ATOM 531 O O . ALA A 1 67 ? 5.478 0.558 8.348 1.00 96.69 67 ALA A O 1
ATOM 532 N N . LYS A 1 68 ? 4.056 -1.014 9.134 1.00 95.69 68 LYS A N 1
ATOM 533 C CA . LYS A 1 68 ? 4.674 -2.153 8.438 1.00 95.69 68 LYS A CA 1
ATOM 534 C C . LYS A 1 68 ? 4.556 -2.007 6.923 1.00 95.69 68 LYS A C 1
ATOM 536 O O . LYS A 1 68 ? 5.585 -2.009 6.254 1.00 95.69 68 LYS A O 1
ATOM 541 N N . HIS A 1 69 ? 3.348 -1.776 6.408 1.00 95.56 69 HIS A N 1
ATOM 542 C CA . HIS A 1 69 ? 3.111 -1.579 4.977 1.00 95.56 69 HIS A CA 1
ATOM 543 C C . HIS A 1 69 ? 3.973 -0.436 4.412 1.00 95.56 69 HIS A C 1
ATOM 545 O O . HIS A 1 69 ? 4.724 -0.618 3.455 1.00 95.56 69 HIS A O 1
ATOM 551 N N . LYS A 1 70 ? 3.981 0.729 5.075 1.00 94.19 70 LYS A N 1
ATOM 552 C CA . LYS A 1 70 ? 4.779 1.888 4.642 1.00 94.19 70 LYS A CA 1
ATOM 553 C C . LYS A 1 70 ? 6.284 1.618 4.644 1.00 94.19 70 LYS A C 1
ATOM 555 O O . LYS A 1 70 ? 7.001 2.160 3.799 1.00 94.19 70 LYS A O 1
ATOM 560 N N . ARG A 1 71 ? 6.783 0.852 5.619 1.00 94.94 71 ARG A N 1
ATOM 561 C CA . ARG A 1 71 ? 8.192 0.446 5.666 1.00 94.94 71 ARG A CA 1
ATOM 562 C C . ARG A 1 71 ? 8.518 -0.454 4.479 1.00 94.94 71 ARG A C 1
ATOM 564 O O . ARG A 1 71 ? 9.510 -0.188 3.805 1.00 94.94 71 ARG A O 1
ATOM 571 N N . GLU A 1 72 ? 7.680 -1.452 4.226 1.00 93.25 72 GLU A N 1
ATOM 572 C CA . GLU A 1 72 ? 7.919 -2.460 3.198 1.00 93.25 72 GLU A CA 1
ATOM 573 C C . GLU A 1 72 ? 7.870 -1.871 1.790 1.00 93.25 72 GLU A C 1
ATOM 575 O O . GLU A 1 72 ? 8.813 -2.039 1.027 1.00 93.25 72 GLU A O 1
ATOM 580 N N . VAL A 1 73 ? 6.858 -1.052 1.486 1.00 91.19 73 VAL A N 1
ATOM 581 C CA . VAL A 1 73 ? 6.760 -0.321 0.210 1.00 91.19 73 VAL A CA 1
ATOM 582 C C . VAL A 1 73 ? 8.029 0.484 -0.065 1.00 91.19 73 VAL A C 1
ATOM 584 O O . VAL A 1 73 ? 8.580 0.444 -1.164 1.00 91.19 73 VAL A O 1
ATOM 587 N N . LYS A 1 74 ? 8.533 1.207 0.944 1.00 90.81 74 LYS A N 1
ATOM 588 C CA . LYS A 1 74 ? 9.761 1.999 0.803 1.00 90.81 74 LYS A CA 1
ATOM 589 C C . LYS A 1 74 ? 10.998 1.129 0.622 1.00 90.81 74 LYS A C 1
ATOM 591 O O . LYS A 1 74 ? 11.877 1.510 -0.147 1.00 90.81 74 LYS A O 1
ATOM 596 N N . TRP A 1 75 ? 11.105 0.031 1.364 1.00 90.25 75 TRP A N 1
ATOM 597 C CA . TRP A 1 75 ? 12.241 -0.880 1.263 1.00 90.25 75 TRP A CA 1
ATOM 598 C C . TRP A 1 75 ? 12.258 -1.572 -0.100 1.00 90.25 75 TRP A C 1
ATOM 600 O O . TRP A 1 75 ? 13.245 -1.442 -0.816 1.00 90.25 75 TRP A O 1
ATOM 610 N N . SER A 1 76 ? 11.133 -2.153 -0.514 1.00 88.94 76 SER A N 1
ATOM 611 C CA . SER A 1 76 ? 10.953 -2.788 -1.820 1.00 88.94 76 SER A CA 1
ATOM 612 C C . SER A 1 76 ? 11.240 -1.824 -2.975 1.00 88.94 76 SER A C 1
ATOM 614 O O . SER A 1 76 ? 11.956 -2.173 -3.911 1.00 88.94 76 SER A O 1
ATOM 616 N N . ALA A 1 77 ? 10.760 -0.576 -2.907 1.00 85.69 77 ALA A N 1
ATOM 617 C CA . ALA A 1 77 ? 11.054 0.429 -3.930 1.00 85.69 77 ALA A CA 1
ATOM 618 C C . ALA A 1 77 ? 12.553 0.773 -4.013 1.00 85.69 77 ALA A C 1
ATOM 620 O O . ALA A 1 77 ? 13.086 0.940 -5.110 1.00 85.69 77 ALA A O 1
ATOM 621 N N . ARG A 1 78 ? 13.245 0.863 -2.868 1.00 86.62 78 ARG A N 1
ATOM 622 C CA . ARG A 1 78 ? 14.697 1.104 -2.820 1.00 86.62 78 ARG A CA 1
ATOM 623 C C . ARG A 1 78 ? 15.483 -0.085 -3.346 1.00 86.62 78 ARG A C 1
ATOM 625 O O . ARG A 1 78 ? 16.375 0.123 -4.156 1.00 86.62 78 ARG A O 1
ATOM 632 N N . GLN A 1 79 ? 15.144 -1.294 -2.909 1.00 85.44 79 GLN A N 1
ATOM 633 C CA . GLN A 1 79 ? 15.810 -2.512 -3.353 1.00 85.44 79 GLN A CA 1
ATOM 634 C C . GLN A 1 79 ? 15.646 -2.674 -4.860 1.00 85.44 79 GLN A C 1
ATOM 636 O O . GLN A 1 79 ? 16.625 -2.786 -5.584 1.00 85.44 79 GLN A O 1
ATOM 641 N N . SER A 1 80 ? 14.418 -2.495 -5.347 1.00 82.69 80 SER A N 1
ATOM 642 C CA . SER A 1 80 ? 14.146 -2.492 -6.774 1.00 82.69 80 SER A CA 1
ATOM 643 C C . SER A 1 80 ? 14.951 -1.435 -7.533 1.00 82.69 80 SER A C 1
ATOM 645 O O . SER A 1 80 ? 15.269 -1.677 -8.693 1.00 82.69 80 SER A O 1
ATOM 647 N N . TRP A 1 81 ? 15.218 -0.261 -6.955 1.00 80.62 81 TRP A N 1
ATOM 648 C CA . TRP A 1 81 ? 16.069 0.739 -7.595 1.00 80.62 81 TRP A CA 1
ATOM 649 C C . TRP A 1 81 ? 17.524 0.266 -7.644 1.00 80.62 81 TRP A C 1
ATOM 651 O O . TRP A 1 81 ? 18.095 0.268 -8.729 1.00 80.62 81 TRP A O 1
ATOM 661 N N . VAL A 1 82 ? 18.071 -0.210 -6.518 1.00 82.19 82 VAL A N 1
ATOM 662 C CA . VAL A 1 82 ? 19.437 -0.756 -6.421 1.00 82.19 82 VAL A CA 1
ATOM 663 C C . VAL A 1 82 ? 19.652 -1.846 -7.467 1.00 82.19 82 VAL A C 1
ATOM 665 O O . VAL A 1 82 ? 20.531 -1.688 -8.310 1.00 82.19 82 VAL A O 1
ATOM 668 N N . ASP A 1 83 ? 18.791 -2.865 -7.487 1.00 80.50 83 ASP A N 1
ATOM 669 C CA . ASP A 1 83 ? 18.877 -3.997 -8.417 1.00 80.50 83 ASP A CA 1
ATOM 670 C C . ASP A 1 83 ? 18.839 -3.532 -9.886 1.00 80.50 83 ASP A C 1
ATOM 672 O O . ASP A 1 83 ? 19.505 -4.082 -10.760 1.00 80.50 83 ASP A O 1
ATOM 676 N N . LYS A 1 84 ? 18.062 -2.481 -10.183 1.00 73.62 84 LYS A N 1
ATOM 677 C CA . LYS A 1 84 ? 17.915 -1.935 -11.544 1.00 73.62 84 LYS A CA 1
ATOM 678 C C . LYS A 1 84 ? 19.086 -1.050 -11.966 1.00 73.62 84 LYS A C 1
ATOM 680 O O . LYS A 1 84 ? 19.323 -0.912 -13.166 1.00 73.62 84 LYS A O 1
ATOM 685 N N . THR A 1 85 ? 19.786 -0.440 -11.014 1.00 73.62 85 THR A N 1
ATOM 686 C CA . THR A 1 85 ? 20.932 0.443 -11.271 1.00 73.62 85 THR A CA 1
ATOM 687 C C . THR A 1 85 ? 22.287 -0.227 -11.081 1.00 73.62 85 THR A C 1
ATOM 689 O O . THR A 1 85 ? 23.282 0.366 -11.465 1.00 73.62 85 THR A O 1
ATOM 692 N N . GLU A 1 86 ? 22.347 -1.447 -10.543 1.00 75.44 86 GLU A N 1
ATOM 693 C CA . GLU A 1 86 ? 23.602 -2.163 -10.255 1.00 75.44 86 GLU A CA 1
ATOM 694 C C . GLU A 1 86 ? 24.523 -2.299 -11.482 1.00 75.44 86 GLU A C 1
ATOM 696 O O . GLU A 1 86 ? 25.743 -2.299 -11.363 1.00 75.44 86 GLU A O 1
ATOM 701 N N . SER A 1 87 ? 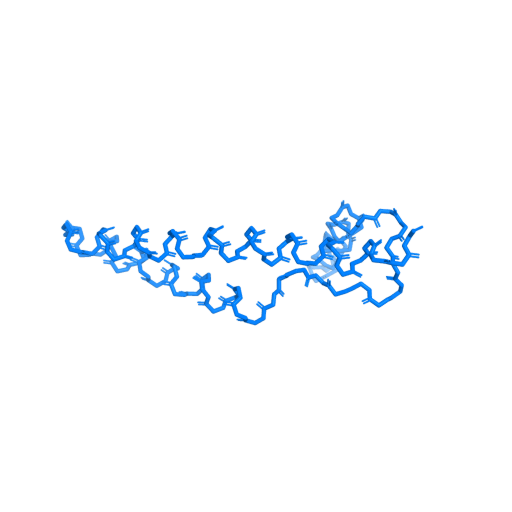23.935 -2.392 -12.673 1.00 67.31 87 SER A N 1
ATOM 702 C CA . SER A 1 87 ? 24.650 -2.569 -13.942 1.00 67.31 87 SER A CA 1
ATOM 703 C C . SER A 1 87 ? 24.923 -1.285 -14.740 1.00 67.31 87 SER A C 1
ATOM 705 O O . SER A 1 87 ? 25.408 -1.392 -15.867 1.00 67.31 87 SER A O 1
ATOM 707 N N . LEU A 1 88 ? 24.456 -0.128 -14.257 1.00 63.81 88 LEU A N 1
ATOM 708 C CA . LEU A 1 88 ? 24.656 1.170 -14.921 1.00 63.81 88 LEU A CA 1
ATOM 709 C C . LEU A 1 88 ? 26.049 1.717 -14.608 1.00 63.81 88 LEU A C 1
ATOM 711 O O . LEU A 1 88 ? 26.648 2.290 -15.543 1.00 63.81 88 LEU A O 1
#

Organism: NCBI:txid1028688

Sequence (88 aa):
MRSLAKELLEAILIAARETIPRGARKDYNPYWMAEVQKLEDDLELARRETEKAQAVTSNTAYKVAAAKHKREVKWSARQSWVDKTESL

Solvent-accessible surface area (backbone atoms only — not comparable to full-atom values): 5063 Å² total; per-residue (Å²): 131,83,54,69,68,56,55,52,50,51,51,51,53,51,53,47,61,72,69,47,61,92,86,63,59,100,78,69,72,72,54,79,40,75,67,52,50,50,34,50,53,52,29,53,51,31,45,56,50,21,73,70,65,73,38,73,66,39,48,50,52,27,52,52,35,48,52,51,37,56,49,46,54,54,48,35,48,49,50,49,46,49,70,70,50,74,85,113

Radius of gyration: 17.75 Å; Cα contacts (8 Å, |Δi|>4): 35; chains: 1; bounding box: 45×17×49 Å

Mean predicted aligned error: 9.52 Å

Secondary structure (DSSP, 8-state):
---HHHHHHHHHHHHHHHHSPTT--TT---S--HHHHHHHHHHHHHHHHHHHH--HHHHHHHHHHHHHHHHHHHHHHHHHHHHHHTT-

pLDDT: mean 84.48, std 11.78, range [56.31, 96.69]